Protein AF-A0A9W4PQF6-F1 (afdb_monomer)

Structure (mmCIF, N/CA/C/O backbone):
dat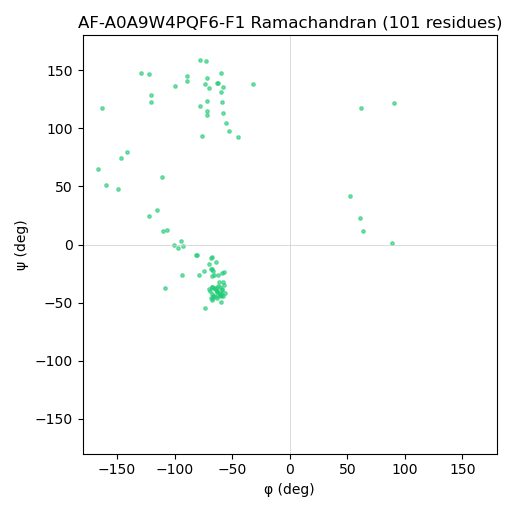a_AF-A0A9W4PQF6-F1
#
_entry.id   AF-A0A9W4PQF6-F1
#
loop_
_atom_site.group_PDB
_atom_site.id
_atom_site.type_symbol
_atom_site.label_atom_id
_atom_site.label_alt_id
_atom_site.label_comp_id
_atom_site.label_asym_id
_atom_site.label_entity_id
_atom_site.label_seq_id
_atom_site.pdbx_PDB_ins_code
_atom_site.Cartn_x
_atom_site.Cartn_y
_atom_site.Cartn_z
_atom_site.occupancy
_atom_site.B_iso_or_equiv
_atom_site.auth_seq_id
_atom_site.auth_comp_id
_atom_site.auth_asym_id
_atom_site.auth_atom_id
_atom_site.pdbx_PDB_model_num
ATOM 1 N N . MET A 1 1 ? -9.494 10.492 -13.556 1.00 58.53 1 MET A N 1
ATOM 2 C CA . MET A 1 1 ? -10.580 10.713 -12.568 1.00 58.53 1 MET A CA 1
ATOM 3 C C . MET A 1 1 ? -11.993 10.664 -13.182 1.00 58.53 1 MET A C 1
ATOM 5 O O . MET A 1 1 ? -12.944 10.956 -12.470 1.00 58.53 1 MET A O 1
ATOM 9 N N . ALA A 1 2 ? -12.186 10.258 -14.447 1.00 63.53 2 ALA A N 1
ATOM 10 C CA . ALA A 1 2 ? -13.495 10.344 -15.116 1.00 63.53 2 ALA A CA 1
ATOM 11 C C . ALA A 1 2 ? -14.357 9.064 -15.033 1.00 63.53 2 ALA A C 1
ATOM 13 O O . ALA A 1 2 ? -15.578 9.146 -15.042 1.00 63.53 2 ALA A O 1
ATOM 14 N N . GLU A 1 3 ? -13.750 7.884 -14.891 1.00 83.12 3 GLU A N 1
ATOM 15 C CA . GLU A 1 3 ? -14.463 6.603 -15.071 1.00 83.12 3 GLU A CA 1
ATOM 16 C C . GLU A 1 3 ? -15.014 5.985 -13.778 1.00 83.12 3 GLU A C 1
ATOM 18 O O . GLU A 1 3 ? -15.599 4.905 -13.788 1.00 83.12 3 GLU A O 1
ATOM 23 N N . HIS A 1 4 ? -14.868 6.668 -12.642 1.00 84.44 4 HIS A N 1
ATOM 24 C CA . HIS A 1 4 ? -15.309 6.145 -11.347 1.00 84.44 4 HIS A CA 1
ATOM 25 C C . HIS A 1 4 ? -16.831 5.909 -11.276 1.00 84.44 4 HIS A C 1
ATOM 27 O O . HIS A 1 4 ? -17.286 5.055 -10.514 1.00 84.44 4 HIS A O 1
ATOM 33 N N . ALA A 1 5 ? -17.611 6.646 -12.076 1.00 83.44 5 ALA A N 1
ATOM 34 C CA . ALA A 1 5 ? -19.053 6.459 -12.204 1.00 83.44 5 ALA A CA 1
ATOM 35 C C . ALA A 1 5 ? -19.399 5.104 -12.843 1.00 83.44 5 ALA A C 1
ATOM 37 O O . ALA A 1 5 ? -20.252 4.390 -12.319 1.00 83.44 5 ALA A O 1
ATOM 38 N N . TRP A 1 6 ? -18.691 4.723 -13.910 1.00 84.75 6 TRP A N 1
ATOM 39 C CA . TRP A 1 6 ? -18.864 3.432 -14.581 1.00 84.75 6 TRP A CA 1
ATOM 40 C C . TRP A 1 6 ? -18.431 2.274 -13.682 1.00 84.75 6 TRP A C 1
ATOM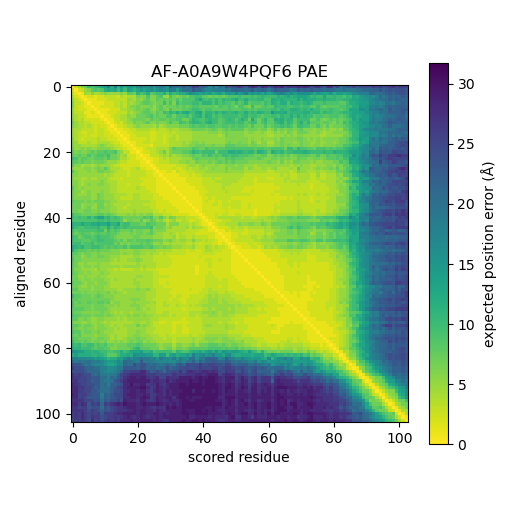 42 O O . TRP A 1 6 ? -19.194 1.336 -13.493 1.00 84.75 6 TRP A O 1
ATOM 52 N N . LEU A 1 7 ? -17.285 2.398 -13.000 1.00 85.25 7 LEU A N 1
ATOM 53 C CA . LEU A 1 7 ? -16.811 1.389 -12.042 1.00 85.25 7 LEU A CA 1
ATOM 54 C C . LEU A 1 7 ? -17.841 1.094 -10.936 1.00 85.25 7 LEU A C 1
ATOM 56 O O . LEU A 1 7 ? -18.040 -0.059 -10.554 1.00 85.25 7 LEU A O 1
ATOM 60 N N . LYS A 1 8 ? -18.500 2.136 -10.414 1.00 84.88 8 LYS A N 1
ATOM 61 C CA . LYS A 1 8 ? -19.549 1.996 -9.395 1.00 84.88 8 LYS A CA 1
ATOM 62 C C . LYS A 1 8 ? -20.750 1.202 -9.914 1.00 84.88 8 LYS A C 1
ATOM 64 O O . LYS A 1 8 ? -21.314 0.420 -9.153 1.00 84.88 8 LYS A O 1
ATOM 69 N N . ILE A 1 9 ? -21.143 1.423 -11.168 1.00 83.81 9 ILE A N 1
ATOM 70 C CA . ILE A 1 9 ? -22.283 0.752 -11.802 1.00 83.81 9 ILE A CA 1
ATOM 71 C C . ILE A 1 9 ? -21.920 -0.699 -12.128 1.00 83.81 9 ILE A C 1
ATOM 73 O O . ILE A 1 9 ? -22.595 -1.610 -11.657 1.00 83.81 9 ILE A O 1
ATOM 77 N N . ASP A 1 10 ? -20.826 -0.912 -12.858 1.00 88.94 10 ASP A N 1
ATOM 78 C CA . ASP A 1 10 ? -20.467 -2.219 -13.415 1.00 88.94 10 ASP A CA 1
ATOM 79 C C . ASP A 1 10 ? -20.052 -3.225 -12.340 1.00 88.94 10 ASP A C 1
ATOM 81 O O . ASP A 1 10 ? -20.416 -4.397 -12.401 1.00 88.94 10 ASP A O 1
ATOM 85 N N . ALA A 1 11 ? -19.297 -2.773 -11.334 1.00 86.88 11 ALA A N 1
ATOM 86 C CA . ALA A 1 11 ? -18.814 -3.635 -10.258 1.00 86.88 11 ALA A CA 1
ATOM 87 C C . ALA A 1 11 ? -19.690 -3.573 -8.992 1.00 86.88 11 ALA A C 1
ATOM 89 O O . ALA A 1 11 ? -19.400 -4.263 -8.014 1.00 86.88 11 ALA A O 1
ATOM 90 N N . GLY A 1 12 ? -20.728 -2.725 -8.967 1.00 87.88 12 GLY A N 1
ATOM 91 C CA . GLY A 1 12 ? -21.566 -2.511 -7.780 1.00 87.88 12 GLY A CA 1
ATOM 92 C C . GLY A 1 12 ? -20.795 -1.971 -6.566 1.00 87.88 12 GLY A C 1
ATOM 93 O O . GLY A 1 12 ? -21.209 -2.167 -5.422 1.00 87.88 12 GLY A O 1
ATOM 94 N N . LEU A 1 13 ? -19.643 -1.325 -6.785 1.00 87.62 13 LEU A N 1
ATOM 95 C CA . LEU A 1 13 ? -18.730 -0.901 -5.723 1.00 87.62 13 LEU A CA 1
ATOM 96 C C . LEU A 1 13 ? -19.056 0.499 -5.207 1.00 87.62 13 LEU A C 1
ATOM 98 O O . LEU A 1 13 ? -19.321 1.433 -5.962 1.00 87.62 13 LEU A O 1
ATOM 102 N N . ARG A 1 14 ? -18.943 0.692 -3.891 1.00 87.06 14 ARG A N 1
ATOM 103 C CA . ARG A 1 14 ? -18.986 2.033 -3.293 1.00 87.06 14 ARG A CA 1
ATOM 104 C C . ARG A 1 14 ? -17.633 2.716 -3.502 1.00 87.06 14 ARG A C 1
ATOM 106 O O . ARG A 1 14 ? -16.620 2.234 -3.004 1.00 87.06 14 ARG A O 1
ATOM 113 N N . VAL A 1 15 ? -17.635 3.839 -4.214 1.00 87.31 15 VAL A N 1
ATOM 114 C CA . VAL A 1 15 ? -16.448 4.675 -4.444 1.00 87.31 15 VAL A CA 1
ATOM 115 C C . VAL A 1 15 ? -16.470 5.862 -3.485 1.00 87.31 15 VAL A C 1
ATOM 117 O O . VAL A 1 15 ? -17.512 6.494 -3.310 1.00 87.31 15 VAL A O 1
ATOM 120 N N . TYR A 1 16 ? -15.320 6.165 -2.887 1.00 87.38 16 TYR A N 1
ATOM 121 C CA . TYR A 1 16 ? -15.128 7.272 -1.952 1.00 87.38 16 TYR A CA 1
ATOM 122 C C . TYR A 1 16 ? -13.923 8.111 -2.382 1.00 87.38 16 TYR A C 1
ATOM 124 O O . TYR A 1 16 ? -12.953 7.567 -2.910 1.00 87.38 16 TYR A O 1
ATOM 132 N N . PHE A 1 17 ? -13.976 9.416 -2.120 1.00 87.94 17 PHE A N 1
ATOM 133 C CA . PHE A 1 17 ? -12.882 10.354 -2.368 1.00 87.94 17 PHE A CA 1
ATOM 134 C C . PHE A 1 17 ? -12.488 11.055 -1.065 1.00 87.94 17 PHE A C 1
ATOM 136 O O . PHE A 1 17 ? -13.348 11.293 -0.221 1.00 87.94 17 PHE A O 1
ATOM 143 N N . CYS A 1 18 ? -11.197 11.366 -0.915 1.00 89.00 18 CYS A N 1
ATOM 144 C CA . CYS A 1 18 ? -10.718 12.264 0.138 1.00 89.00 18 CYS A CA 1
ATOM 145 C C . CYS A 1 18 ? -11.137 13.710 -0.208 1.00 89.00 18 CYS A C 1
ATOM 147 O O . CYS A 1 18 ? -11.105 14.104 -1.379 1.00 89.00 18 CYS A O 1
ATOM 149 N N . ASP A 1 19 ? -11.493 14.501 0.802 1.00 90.06 19 ASP A N 1
ATOM 150 C CA . ASP A 1 19 ? -11.780 15.925 0.676 1.00 90.06 19 ASP A CA 1
ATOM 151 C C . ASP A 1 19 ? -10.522 16.676 0.204 1.00 90.06 19 ASP A C 1
ATOM 153 O O . ASP A 1 19 ? -9.427 16.415 0.716 1.00 90.06 19 ASP A O 1
ATOM 157 N N . PRO A 1 20 ? -10.636 17.654 -0.719 1.00 84.94 20 PRO A N 1
ATOM 158 C CA . PRO A 1 20 ? -9.478 18.372 -1.265 1.00 84.94 20 PRO A CA 1
ATOM 159 C C . PRO A 1 20 ? -8.595 19.067 -0.216 1.00 84.94 20 PRO A C 1
ATOM 161 O O . PRO A 1 20 ? -7.418 19.314 -0.462 1.00 84.94 20 PRO A O 1
ATOM 164 N N . GLN A 1 21 ? -9.153 19.375 0.956 1.00 86.31 21 GLN A N 1
ATOM 165 C CA . GLN A 1 21 ? -8.458 20.010 2.080 1.00 86.31 21 GLN A CA 1
ATOM 166 C C . GLN A 1 21 ? -8.254 19.059 3.270 1.00 86.31 21 GLN A C 1
ATOM 168 O O . GLN A 1 21 ? -7.873 19.505 4.349 1.00 86.31 21 GLN A O 1
ATOM 173 N N . GLY A 1 22 ? -8.487 17.757 3.075 1.00 85.56 22 GLY A N 1
ATOM 174 C CA . GLY A 1 22 ? -8.400 16.717 4.096 1.00 85.56 22 GLY A CA 1
ATOM 175 C C . GLY A 1 22 ? -7.238 15.743 3.892 1.00 85.56 22 GLY A C 1
ATOM 176 O O . GLY A 1 22 ? -7.489 14.540 3.810 1.00 85.56 22 GLY A O 1
ATOM 177 N N . PRO A 1 23 ? -5.962 16.186 3.836 1.00 82.56 23 PRO A N 1
ATOM 178 C CA . PRO A 1 23 ? -4.830 15.293 3.569 1.00 82.56 23 PRO A CA 1
ATOM 179 C C . PRO A 1 23 ? -4.704 14.153 4.596 1.00 82.56 23 PRO A C 1
ATOM 181 O O . PRO A 1 23 ? -4.194 13.080 4.276 1.00 82.56 23 PRO A O 1
ATOM 184 N N . TRP A 1 24 ?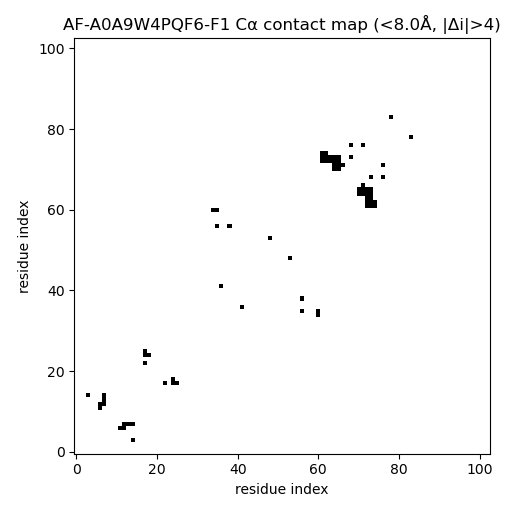 -5.223 14.341 5.814 1.00 86.62 24 TRP A N 1
ATOM 185 C CA . TRP A 1 24 ? -5.245 13.316 6.861 1.00 86.62 24 TRP A CA 1
ATOM 186 C C . TRP A 1 24 ? -6.128 12.104 6.522 1.00 86.62 24 TRP A C 1
ATOM 188 O O . TRP A 1 24 ? -5.842 11.006 6.997 1.00 86.62 24 TRP A O 1
ATOM 198 N N . GLN A 1 25 ? -7.156 12.252 5.677 1.00 91.50 25 GLN A N 1
ATOM 199 C CA . GLN A 1 25 ? -8.044 11.147 5.275 1.00 91.50 25 GLN A CA 1
ATOM 200 C C . GLN A 1 25 ? -7.322 10.092 4.425 1.00 91.50 25 GLN A C 1
ATOM 202 O O . GLN A 1 25 ? -7.737 8.938 4.359 1.00 91.50 25 GLN A O 1
ATOM 207 N N . CYS A 1 26 ? -6.210 10.483 3.810 1.00 89.44 26 CYS A N 1
ATOM 208 C CA . CYS A 1 26 ? -5.405 9.654 2.927 1.00 89.44 26 CYS A CA 1
ATOM 209 C C . CYS A 1 26 ? -4.077 9.207 3.597 1.00 89.44 26 CYS A C 1
ATOM 211 O O . CYS A 1 26 ? -3.198 8.645 2.940 1.00 89.44 26 CYS A O 1
ATOM 213 N N . GLY A 1 27 ? -3.924 9.393 4.918 1.00 89.50 27 GLY A N 1
ATOM 214 C CA . GLY A 1 27 ? -2.666 9.141 5.638 1.00 89.50 27 GLY A CA 1
ATOM 215 C C . GLY A 1 27 ? -2.142 7.701 5.539 1.00 89.50 27 GLY A C 1
ATOM 216 O O . GLY A 1 27 ? -0.940 7.481 5.381 1.00 89.50 27 GLY A O 1
ATOM 217 N N . THR A 1 28 ? -3.024 6.697 5.562 1.00 87.62 28 THR A N 1
ATOM 218 C CA . THR A 1 28 ? -2.622 5.286 5.410 1.00 87.62 28 THR A CA 1
ATOM 219 C C . THR A 1 28 ? -2.089 4.978 4.009 1.00 87.62 28 THR A C 1
ATOM 221 O O . THR A 1 28 ? -1.129 4.206 3.873 1.00 87.62 28 THR A O 1
ATOM 224 N N . ASN A 1 29 ? -2.668 5.598 2.976 1.00 89.06 29 ASN A N 1
ATOM 225 C CA . ASN A 1 29 ? -2.199 5.455 1.600 1.00 89.06 29 ASN A CA 1
ATOM 226 C C . ASN A 1 29 ? -0.819 6.092 1.445 1.00 89.06 29 ASN A C 1
ATOM 228 O O . ASN A 1 29 ? 0.087 5.444 0.930 1.00 89.06 29 ASN A O 1
ATOM 232 N N . GLU A 1 30 ? -0.625 7.305 1.967 1.00 91.44 30 GLU A N 1
ATOM 233 C CA . GLU A 1 30 ? 0.674 7.985 1.906 1.00 91.44 30 GLU A CA 1
ATOM 234 C C . GLU A 1 30 ? 1.769 7.227 2.663 1.00 91.44 30 GLU A C 1
ATOM 236 O O . GLU A 1 30 ? 2.873 7.056 2.144 1.00 91.44 30 GLU A O 1
ATOM 241 N N . ASN A 1 31 ? 1.459 6.663 3.834 1.00 89.75 31 ASN A N 1
ATOM 242 C CA . ASN A 1 31 ? 2.396 5.803 4.557 1.00 89.75 31 ASN A CA 1
ATOM 243 C C . ASN A 1 31 ? 2.795 4.562 3.733 1.00 89.75 31 ASN A C 1
ATOM 245 O O . ASN A 1 31 ? 3.969 4.200 3.662 1.00 89.75 31 ASN A O 1
ATOM 249 N N . THR A 1 32 ? 1.832 3.920 3.066 1.00 90.00 32 THR A N 1
ATOM 250 C CA . THR A 1 32 ? 2.098 2.733 2.235 1.00 90.00 32 THR A CA 1
ATOM 251 C C . THR A 1 32 ? 2.874 3.094 0.963 1.00 90.00 32 THR A C 1
ATOM 253 O O . THR A 1 32 ? 3.815 2.390 0.598 1.00 90.00 32 THR A O 1
ATOM 256 N N . ASN A 1 33 ? 2.570 4.235 0.341 1.00 90.50 33 ASN A N 1
ATOM 257 C CA . ASN A 1 33 ? 3.336 4.780 -0.780 1.00 90.50 33 ASN A CA 1
ATOM 258 C C . ASN A 1 33 ? 4.779 5.111 -0.373 1.00 90.50 33 ASN A C 1
ATOM 260 O O . ASN A 1 33 ? 5.703 4.898 -1.157 1.00 90.50 33 ASN A O 1
ATOM 264 N N . GLY A 1 34 ? 4.999 5.580 0.858 1.00 91.88 34 GLY A N 1
ATOM 265 C CA . GLY A 1 34 ? 6.333 5.772 1.425 1.00 91.88 34 GLY A CA 1
ATOM 266 C C . GLY A 1 34 ? 7.154 4.479 1.480 1.00 91.88 34 GLY A C 1
ATOM 267 O O . GLY A 1 34 ? 8.340 4.502 1.161 1.00 91.88 34 GLY A O 1
ATOM 268 N N . LEU A 1 35 ? 6.526 3.342 1.805 1.00 92.25 35 LEU A N 1
ATOM 269 C CA . LEU A 1 35 ? 7.184 2.028 1.773 1.00 92.25 35 LEU A CA 1
ATOM 270 C C . LEU A 1 35 ? 7.541 1.603 0.346 1.00 92.25 35 LEU A C 1
ATOM 272 O O . LEU A 1 35 ? 8.650 1.136 0.112 1.00 92.25 35 LEU A O 1
ATOM 276 N N . LEU A 1 36 ? 6.639 1.806 -0.618 1.00 92.00 36 LEU A N 1
ATOM 277 C CA . LEU A 1 36 ? 6.913 1.506 -2.029 1.00 92.00 36 LEU A CA 1
ATOM 278 C C . LEU A 1 36 ? 8.100 2.316 -2.568 1.00 92.00 36 LEU A C 1
ATOM 280 O O . LEU A 1 36 ? 8.921 1.786 -3.316 1.00 92.00 36 LEU A O 1
ATOM 284 N N . ARG A 1 37 ? 8.239 3.572 -2.130 1.00 93.12 37 ARG A N 1
ATOM 285 C CA . ARG A 1 37 ? 9.350 4.455 -2.518 1.00 93.12 37 ARG A CA 1
ATOM 286 C C . ARG A 1 37 ? 10.722 4.020 -1.991 1.00 93.12 37 ARG A C 1
ATOM 288 O O . ARG A 1 37 ? 11.724 4.562 -2.442 1.00 93.12 37 ARG A O 1
ATOM 295 N N . GLN A 1 38 ? 10.785 3.046 -1.079 1.00 93.06 38 GLN A N 1
ATOM 296 C CA . GLN A 1 38 ? 12.045 2.412 -0.663 1.00 93.06 38 GLN A CA 1
ATOM 297 C C . GLN A 1 38 ? 12.588 1.451 -1.734 1.00 93.06 38 GLN A C 1
ATOM 299 O O . GLN A 1 38 ? 13.784 1.184 -1.750 1.00 93.06 38 GLN A O 1
ATOM 304 N N . TYR A 1 39 ? 11.723 0.951 -2.626 1.00 93.19 39 TYR A N 1
ATOM 305 C CA . TYR A 1 39 ? 12.075 -0.016 -3.673 1.00 93.19 39 TYR A CA 1
ATOM 306 C C . TYR A 1 39 ? 12.068 0.603 -5.071 1.00 93.19 39 TYR A C 1
ATOM 308 O O . TYR A 1 39 ? 12.914 0.278 -5.900 1.00 93.19 39 TYR A O 1
ATOM 316 N N . PHE A 1 40 ? 11.130 1.514 -5.333 1.00 92.25 40 PHE A N 1
ATOM 317 C CA . PHE A 1 40 ? 10.987 2.170 -6.628 1.00 92.25 40 PHE A CA 1
ATOM 318 C C . PHE A 1 40 ? 11.126 3.680 -6.468 1.00 92.25 40 PHE A C 1
ATOM 320 O O . PHE A 1 40 ? 10.371 4.308 -5.723 1.00 92.25 40 PHE A O 1
ATOM 327 N N . LEU A 1 41 ? 12.077 4.283 -7.187 1.00 87.94 41 LEU A N 1
ATOM 328 C CA . LEU A 1 41 ? 12.206 5.738 -7.204 1.00 87.94 41 LEU A CA 1
ATOM 329 C C . LEU A 1 41 ? 10.919 6.372 -7.738 1.00 87.94 41 LEU A C 1
ATOM 331 O O . LEU A 1 41 ? 10.225 5.834 -8.605 1.00 87.94 41 LEU A O 1
ATOM 335 N N . LYS A 1 42 ? 10.606 7.556 -7.216 1.00 88.06 42 LYS A N 1
ATOM 336 C CA . LYS A 1 42 ? 9.445 8.324 -7.659 1.00 88.06 42 LYS A CA 1
ATOM 337 C C . LYS A 1 42 ? 9.577 8.644 -9.153 1.00 88.06 42 LYS A C 1
ATOM 339 O O . LYS A 1 42 ? 10.604 9.157 -9.578 1.00 88.06 42 LYS A O 1
ATOM 344 N N . GLY A 1 43 ? 8.514 8.393 -9.916 1.00 84.81 43 GLY A N 1
ATOM 345 C CA . GLY A 1 43 ? 8.459 8.697 -11.350 1.00 84.81 43 GLY A CA 1
ATOM 346 C C . GLY A 1 43 ? 8.972 7.583 -12.264 1.00 84.81 43 GLY A C 1
ATOM 347 O O . GLY A 1 43 ? 8.954 7.766 -13.476 1.00 84.81 43 GLY A O 1
ATOM 348 N N . ILE A 1 44 ? 9.390 6.435 -11.718 1.00 88.38 44 ILE A N 1
ATOM 349 C CA . ILE A 1 44 ? 9.649 5.244 -12.533 1.00 88.38 44 ILE A CA 1
ATOM 350 C C . ILE A 1 44 ? 8.323 4.687 -13.052 1.00 88.38 44 ILE A C 1
ATOM 352 O O . ILE A 1 44 ? 7.367 4.519 -12.292 1.00 88.38 44 ILE A O 1
ATOM 356 N N . ASP A 1 45 ? 8.299 4.354 -14.340 1.00 88.81 45 ASP A N 1
ATOM 357 C CA . ASP A 1 45 ? 7.220 3.579 -14.935 1.00 88.81 45 ASP A CA 1
ATOM 358 C C . ASP A 1 45 ? 7.301 2.119 -14.463 1.00 88.81 45 ASP A C 1
ATOM 360 O O . ASP A 1 45 ? 8.230 1.378 -14.796 1.00 88.81 45 ASP A O 1
ATOM 364 N N . LEU A 1 46 ? 6.323 1.710 -13.653 1.00 88.44 46 LEU A N 1
ATOM 365 C CA . LEU A 1 46 ? 6.234 0.351 -13.125 1.00 88.44 46 LEU A CA 1
ATOM 366 C C . LEU A 1 46 ? 5.913 -0.680 -14.214 1.00 88.44 46 LEU A C 1
ATOM 368 O O . LEU A 1 46 ? 6.232 -1.847 -14.021 1.00 88.44 46 LEU A O 1
ATOM 372 N N . SER A 1 47 ? 5.336 -0.279 -15.353 1.00 88.19 47 SER A N 1
ATOM 373 C CA . SER A 1 47 ? 5.053 -1.201 -16.464 1.00 88.19 47 SER A CA 1
ATOM 374 C C . SER A 1 47 ? 6.326 -1.749 -17.116 1.00 88.19 47 SER A C 1
ATOM 376 O O . SER A 1 47 ? 6.314 -2.841 -17.680 1.00 88.19 47 SER A O 1
ATOM 378 N N . LEU A 1 48 ? 7.442 -1.028 -16.969 1.00 89.44 48 LEU A N 1
ATOM 379 C CA . LEU A 1 48 ? 8.766 -1.444 -17.430 1.00 89.44 48 LEU A CA 1
ATOM 380 C C . LEU A 1 48 ? 9.457 -2.410 -16.457 1.00 89.44 48 LEU A C 1
ATOM 382 O O . LEU A 1 48 ? 10.522 -2.945 -16.769 1.00 89.44 48 LEU A O 1
ATOM 386 N N . ARG A 1 49 ? 8.894 -2.622 -15.261 1.00 89.00 49 ARG A N 1
ATOM 387 C CA . ARG A 1 49 ? 9.429 -3.560 -14.268 1.00 89.00 49 ARG A CA 1
ATOM 388 C C . ARG A 1 49 ? 8.840 -4.943 -14.493 1.00 89.00 49 ARG A C 1
ATOM 390 O O . ARG A 1 49 ? 7.675 -5.100 -14.849 1.00 89.00 49 ARG A O 1
ATOM 397 N N . GLY A 1 50 ? 9.653 -5.965 -14.249 1.00 93.69 50 GLY A N 1
ATOM 398 C CA . GLY A 1 50 ? 9.206 -7.344 -14.392 1.00 93.69 50 GLY A CA 1
ATOM 399 C C . GLY A 1 50 ? 8.079 -7.660 -13.399 1.00 93.69 50 GLY A C 1
ATOM 400 O O . GLY A 1 50 ? 8.191 -7.299 -12.223 1.00 93.69 50 GLY A O 1
ATOM 401 N N . PRO A 1 51 ? 7.026 -8.392 -13.803 1.00 93.75 51 PRO A N 1
ATOM 402 C CA . PRO A 1 51 ? 5.931 -8.751 -12.899 1.00 93.75 51 PRO A CA 1
ATOM 403 C C . PRO A 1 51 ? 6.422 -9.541 -11.675 1.00 93.75 51 PRO A C 1
ATOM 405 O O . PRO A 1 51 ? 5.892 -9.372 -10.579 1.00 93.75 51 PRO A O 1
ATOM 408 N N . ALA A 1 52 ? 7.478 -10.348 -11.833 1.00 95.25 52 ALA A N 1
ATOM 409 C CA . ALA A 1 52 ? 8.109 -11.080 -10.737 1.00 95.25 52 ALA A CA 1
ATOM 410 C C . ALA A 1 52 ? 8.757 -10.153 -9.695 1.00 95.25 52 ALA A C 1
ATOM 412 O O . ALA A 1 52 ? 8.657 -10.405 -8.497 1.00 95.25 52 ALA A O 1
ATOM 413 N N . GLU A 1 53 ? 9.382 -9.060 -10.134 1.00 94.06 53 GLU A N 1
ATOM 414 C CA . GLU A 1 53 ? 9.986 -8.080 -9.232 1.00 94.06 53 GLU A CA 1
ATOM 415 C C . GLU A 1 53 ? 8.914 -7.323 -8.445 1.00 94.06 53 GLU A C 1
ATOM 417 O O . GLU A 1 53 ? 9.007 -7.198 -7.223 1.00 94.06 53 GLU A O 1
ATOM 422 N N . ILE A 1 54 ? 7.863 -6.869 -9.133 1.00 94.31 54 ILE A N 1
ATOM 423 C CA . ILE A 1 54 ? 6.726 -6.199 -8.493 1.00 94.31 54 ILE A CA 1
ATOM 424 C C . ILE A 1 54 ? 6.094 -7.126 -7.449 1.00 94.31 54 ILE A C 1
ATOM 426 O O . ILE A 1 54 ? 5.827 -6.702 -6.324 1.00 94.31 54 ILE A O 1
ATOM 430 N N . ALA A 1 55 ? 5.899 -8.402 -7.794 1.00 95.06 55 ALA A N 1
ATOM 431 C CA . ALA A 1 55 ? 5.358 -9.402 -6.882 1.00 95.06 55 ALA A CA 1
ATOM 432 C C . ALA A 1 55 ? 6.272 -9.641 -5.669 1.00 95.06 55 ALA A C 1
ATOM 434 O O . ALA A 1 55 ? 5.776 -9.728 -4.546 1.00 95.06 55 ALA A O 1
ATOM 435 N N . ALA A 1 56 ? 7.592 -9.692 -5.868 1.00 95.69 56 ALA A N 1
ATOM 436 C CA . ALA A 1 56 ? 8.554 -9.848 -4.781 1.00 95.69 56 ALA A CA 1
ATOM 437 C C . ALA A 1 56 ? 8.513 -8.657 -3.810 1.00 95.69 56 ALA A C 1
ATOM 439 O O . ALA A 1 56 ? 8.422 -8.852 -2.598 1.00 95.69 56 ALA A O 1
ATOM 440 N N . VAL A 1 57 ? 8.494 -7.423 -4.325 1.00 95.00 57 VAL A N 1
ATOM 441 C CA . VAL A 1 57 ? 8.378 -6.215 -3.490 1.00 95.00 57 VAL A CA 1
ATOM 442 C C . VAL A 1 57 ? 7.043 -6.188 -2.745 1.00 95.00 57 VAL A C 1
ATOM 444 O O . VAL A 1 57 ? 7.007 -5.924 -1.541 1.00 95.00 57 VAL A O 1
ATOM 447 N N . ALA A 1 58 ? 5.942 -6.515 -3.426 1.00 94.94 58 ALA A N 1
ATOM 448 C CA . ALA A 1 58 ? 4.626 -6.606 -2.802 1.00 94.94 58 ALA A CA 1
ATOM 449 C C . ALA A 1 58 ? 4.600 -7.655 -1.679 1.00 94.94 58 ALA A C 1
ATOM 451 O O . ALA A 1 58 ? 4.048 -7.390 -0.610 1.00 94.94 58 ALA A O 1
ATOM 452 N N . ALA A 1 59 ? 5.229 -8.817 -1.883 1.00 95.75 59 ALA A N 1
ATOM 453 C CA . ALA A 1 59 ? 5.342 -9.850 -0.862 1.00 95.75 59 ALA A CA 1
ATOM 454 C C . ALA A 1 59 ? 6.069 -9.321 0.379 1.00 95.75 59 ALA A C 1
ATOM 456 O O . ALA A 1 59 ? 5.525 -9.423 1.474 1.00 95.75 59 ALA A O 1
ATOM 457 N N . VAL A 1 60 ? 7.226 -8.671 0.210 1.00 95.94 60 VAL A N 1
ATOM 458 C CA . VAL A 1 60 ? 7.994 -8.087 1.323 1.00 95.94 60 VAL A CA 1
ATOM 459 C C . VAL A 1 60 ? 7.183 -7.035 2.088 1.00 95.94 60 VAL A C 1
ATOM 461 O O . VAL A 1 60 ? 7.166 -7.030 3.318 1.00 95.94 60 VAL A O 1
ATOM 464 N N . ILE A 1 61 ? 6.469 -6.151 1.387 1.00 94.94 61 ILE A N 1
ATOM 465 C CA . ILE A 1 61 ? 5.643 -5.118 2.033 1.00 94.94 61 ILE A CA 1
ATOM 466 C C . ILE A 1 61 ? 4.469 -5.738 2.806 1.00 94.94 61 ILE A C 1
ATOM 468 O O . ILE A 1 61 ? 4.110 -5.244 3.881 1.00 94.94 61 ILE A O 1
ATOM 472 N N . ASN A 1 62 ? 3.874 -6.808 2.275 1.00 94.75 62 ASN A N 1
ATOM 473 C CA . ASN A 1 62 ? 2.718 -7.474 2.872 1.00 94.75 62 ASN A CA 1
ATOM 474 C C . ASN A 1 62 ? 3.087 -8.395 4.044 1.00 94.75 62 ASN A C 1
ATOM 476 O O . ASN A 1 62 ? 2.259 -8.579 4.940 1.00 94.75 62 ASN A O 1
ATOM 480 N N . THR A 1 63 ? 4.311 -8.929 4.074 1.00 95.75 63 THR A N 1
ATOM 481 C CA . THR A 1 63 ? 4.844 -9.752 5.174 1.00 95.75 63 THR A CA 1
ATOM 482 C C . THR A 1 63 ? 5.602 -8.944 6.225 1.00 95.75 63 THR A C 1
ATOM 484 O O . THR A 1 63 ? 6.037 -9.500 7.228 1.00 95.75 63 THR A O 1
ATOM 487 N N . ARG A 1 64 ? 5.740 -7.625 6.053 1.00 94.69 64 ARG A N 1
ATOM 488 C CA . ARG A 1 64 ? 6.366 -6.756 7.055 1.00 94.69 64 ARG A CA 1
ATOM 489 C C . ARG A 1 64 ? 5.452 -6.589 8.284 1.00 94.69 64 ARG A C 1
ATOM 491 O O . ARG A 1 64 ? 4.332 -6.091 8.125 1.00 94.69 64 ARG A O 1
ATOM 498 N N . PRO A 1 65 ? 5.917 -6.922 9.505 1.00 95.50 65 PRO A N 1
ATOM 499 C CA . PRO A 1 65 ? 5.190 -6.657 10.747 1.00 95.50 65 PRO A CA 1
ATOM 500 C C . PRO A 1 65 ? 4.881 -5.167 10.926 1.00 95.50 65 PRO A C 1
ATOM 502 O O . PRO A 1 65 ? 5.755 -4.319 10.719 1.00 95.50 65 PRO A O 1
ATOM 505 N N . ARG A 1 66 ? 3.650 -4.826 11.329 1.00 93.62 66 ARG A N 1
ATOM 506 C CA . ARG A 1 66 ? 3.239 -3.432 11.568 1.00 93.62 66 ARG A CA 1
ATOM 507 C C . ARG A 1 66 ? 2.779 -3.235 13.006 1.00 93.62 66 ARG A C 1
ATOM 509 O O . ARG A 1 66 ? 1.874 -3.918 13.471 1.00 93.62 66 ARG A O 1
ATOM 516 N N . LYS A 1 67 ? 3.331 -2.226 13.686 1.00 92.38 67 LYS A N 1
ATOM 517 C CA . LYS A 1 67 ? 2.936 -1.867 15.061 1.00 92.38 67 LYS A CA 1
ATOM 518 C C . LYS A 1 67 ? 1.440 -1.544 15.183 1.00 92.38 67 LYS A C 1
ATOM 520 O O . LYS A 1 67 ? 0.829 -1.882 16.182 1.00 92.38 67 LYS A O 1
ATOM 525 N N . THR A 1 68 ? 0.842 -0.939 14.155 1.00 91.06 68 THR A N 1
ATOM 526 C CA . THR A 1 68 ? -0.600 -0.628 14.106 1.00 91.06 68 THR A CA 1
ATOM 527 C C . THR A 1 68 ? -1.499 -1.863 14.009 1.00 91.06 68 THR A C 1
ATOM 529 O O . THR A 1 68 ? -2.710 -1.726 14.110 1.00 91.06 68 THR A O 1
ATOM 532 N N . LEU A 1 69 ? 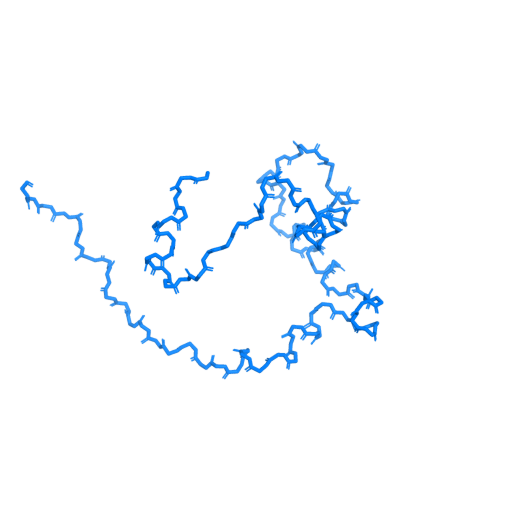-0.927 -3.041 13.745 1.00 91.56 69 LEU A N 1
ATOM 533 C CA . LEU A 1 69 ? -1.621 -4.326 13.634 1.00 91.56 69 LEU A CA 1
ATOM 534 C C . LEU A 1 69 ? -1.169 -5.292 14.743 1.00 91.56 69 LEU A C 1
ATOM 536 O O . LEU A 1 69 ? -1.100 -6.495 14.507 1.00 91.56 69 LEU A O 1
ATOM 540 N N . ASP A 1 70 ? -0.775 -4.778 15.912 1.00 95.12 70 ASP A N 1
ATOM 541 C CA . ASP A 1 70 ? -0.214 -5.573 17.017 1.00 95.12 70 ASP A CA 1
ATOM 542 C C . ASP A 1 70 ? 0.955 -6.463 16.577 1.00 95.12 70 ASP A C 1
ATOM 544 O O . ASP A 1 70 ? 1.055 -7.633 16.938 1.00 95.12 70 ASP A O 1
ATOM 548 N N . TRP A 1 71 ? 1.832 -5.902 15.738 1.00 95.19 71 TRP A N 1
ATOM 549 C CA . TRP A 1 71 ? 2.987 -6.587 15.148 1.00 95.19 71 TRP A CA 1
ATOM 550 C C . TRP A 1 71 ? 2.657 -7.757 14.219 1.00 95.19 71 TRP A C 1
ATOM 552 O O . TRP A 1 71 ? 3.566 -8.452 13.772 1.00 95.19 71 TRP A O 1
ATOM 562 N N . ARG A 1 72 ? 1.394 -7.928 13.830 1.00 95.38 72 ARG A N 1
ATOM 563 C CA . ARG A 1 72 ? 1.027 -8.828 12.735 1.00 95.38 72 ARG A CA 1
ATOM 564 C C . ARG A 1 72 ? 1.437 -8.241 11.392 1.00 95.38 72 ARG A C 1
ATOM 566 O O . ARG A 1 72 ? 1.606 -7.026 11.220 1.00 95.38 72 ARG A O 1
ATOM 573 N N . THR A 1 73 ? 1.578 -9.122 10.417 1.00 95.56 73 THR A N 1
ATOM 574 C CA . THR A 1 73 ? 1.750 -8.753 9.016 1.00 95.56 73 THR A CA 1
ATOM 575 C C . THR A 1 73 ? 0.411 -8.350 8.403 1.00 95.56 73 THR A C 1
ATOM 577 O O . THR A 1 73 ? -0.666 -8.726 8.879 1.00 95.56 73 THR A O 1
ATOM 580 N N . LEU A 1 74 ? 0.458 -7.587 7.310 1.00 92.88 74 LEU A N 1
ATOM 581 C CA . LEU A 1 74 ? -0.762 -7.230 6.586 1.00 92.88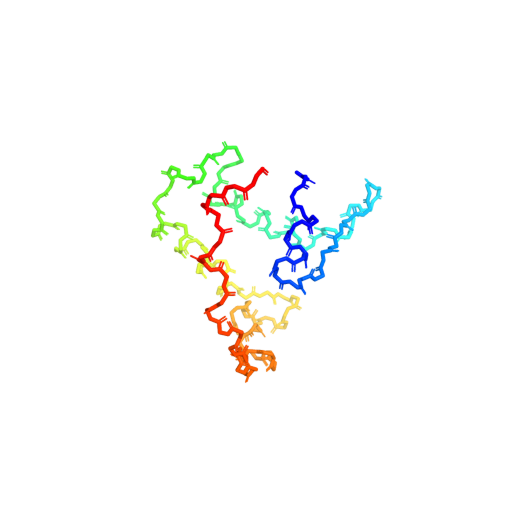 74 LEU A CA 1
ATOM 582 C C . LEU A 1 74 ? -1.440 -8.479 6.000 1.00 92.88 74 LEU A C 1
ATOM 584 O O . LEU A 1 74 ? -2.666 -8.575 6.022 1.00 92.88 74 LEU A O 1
ATOM 588 N N . ALA A 1 75 ? -0.651 -9.447 5.528 1.00 93.62 75 ALA A N 1
ATOM 589 C CA . ALA A 1 75 ? -1.153 -10.714 5.004 1.00 93.62 75 ALA A CA 1
ATOM 590 C C . ALA A 1 75 ? -1.944 -11.520 6.053 1.00 93.62 75 ALA A C 1
ATOM 592 O O . ALA A 1 75 ? -3.023 -12.029 5.743 1.00 93.62 75 ALA A O 1
ATOM 593 N N . GLU A 1 76 ? -1.455 -11.594 7.295 1.00 94.19 76 GLU A N 1
ATOM 594 C CA . GLU A 1 76 ? -2.148 -12.267 8.404 1.00 94.19 76 GLU A CA 1
ATOM 595 C C . GLU A 1 76 ? -3.425 -11.531 8.805 1.00 94.19 76 GLU A C 1
ATOM 597 O O . GLU A 1 76 ? -4.487 -12.146 8.917 1.00 94.19 76 GLU A O 1
ATOM 602 N N . ALA A 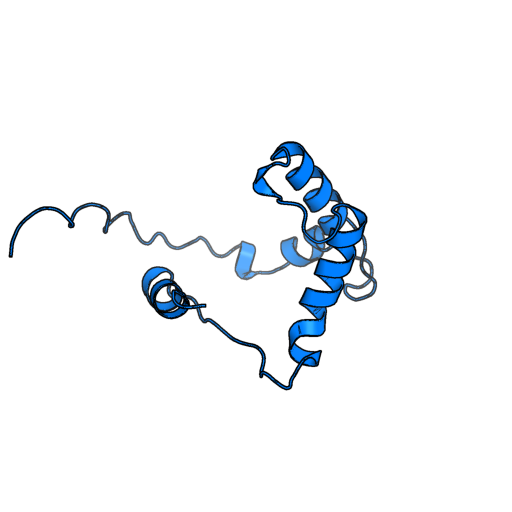1 77 ? -3.342 -10.209 8.982 1.00 92.31 77 ALA A N 1
ATOM 603 C CA . ALA A 1 77 ? -4.487 -9.395 9.376 1.00 92.31 77 ALA A CA 1
ATOM 604 C C . ALA A 1 77 ? -5.621 -9.487 8.344 1.00 92.31 77 ALA A C 1
ATOM 606 O O . ALA A 1 77 ? -6.774 -9.699 8.711 1.00 92.31 77 ALA A O 1
ATOM 607 N N . LEU A 1 78 ? -5.287 -9.406 7.051 1.00 89.50 78 LEU A N 1
ATOM 608 C CA . LEU A 1 78 ? -6.247 -9.568 5.959 1.00 89.50 78 LEU A CA 1
ATOM 609 C C . LEU A 1 78 ? -6.775 -11.008 5.867 1.00 89.50 78 LEU A C 1
ATOM 611 O O . LEU A 1 78 ? -7.943 -11.225 5.551 1.00 89.50 78 LEU A O 1
ATOM 615 N N . GLY A 1 79 ? -5.923 -12.001 6.136 1.00 89.88 79 GLY A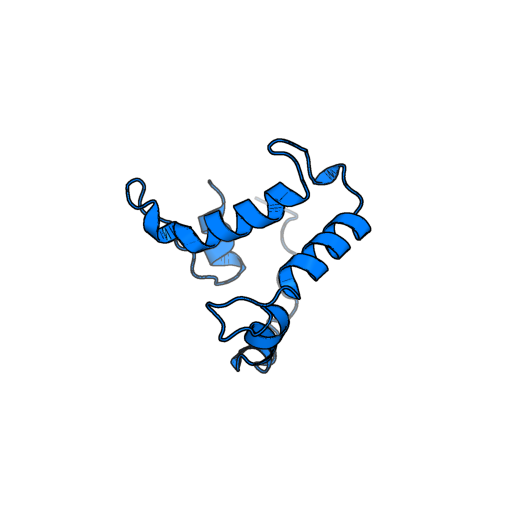 N 1
ATOM 616 C CA . GLY A 1 79 ? -6.282 -13.420 6.174 1.00 89.88 79 GLY A CA 1
ATOM 617 C C . GLY A 1 79 ? -7.327 -13.767 7.235 1.00 89.88 79 GLY A C 1
ATOM 618 O O . GLY A 1 79 ? -8.147 -14.652 7.003 1.00 89.88 79 GLY A O 1
ATOM 619 N N . ALA A 1 80 ? -7.329 -13.050 8.358 1.00 87.62 80 ALA A N 1
ATOM 620 C CA . ALA A 1 80 ? -8.253 -13.267 9.467 1.00 87.62 80 ALA A CA 1
ATOM 621 C C . ALA A 1 80 ? -9.644 -12.635 9.263 1.00 87.62 80 ALA A C 1
ATOM 623 O O . ALA A 1 80 ? -10.546 -12.885 10.064 1.00 87.62 80 ALA A O 1
ATOM 624 N N . LEU A 1 81 ? -9.843 -11.809 8.227 1.00 86.31 81 LEU A N 1
ATOM 625 C CA . LEU A 1 81 ? -11.109 -11.104 8.034 1.00 86.31 81 LEU A CA 1
ATOM 626 C C . LEU A 1 81 ? -12.230 -12.044 7.553 1.00 86.31 81 LEU A C 1
ATOM 628 O O . LEU A 1 81 ? -12.020 -12.860 6.652 1.00 86.31 81 LEU A O 1
ATOM 632 N N . PRO A 1 82 ? -13.458 -11.900 8.084 1.00 79.25 82 PRO A N 1
ATOM 633 C CA . PRO A 1 82 ? -14.553 -12.837 7.826 1.00 79.25 82 PRO A CA 1
ATOM 634 C C . PRO A 1 82 ? -15.053 -12.803 6.376 1.00 79.25 82 PRO A C 1
ATOM 636 O O . PRO A 1 82 ? -15.518 -13.815 5.859 1.00 79.25 82 PRO A O 1
ATOM 639 N N . TRP A 1 83 ? -14.916 -11.669 5.683 1.00 70.81 83 TRP A N 1
ATOM 640 C CA . TRP A 1 83 ? -15.375 -11.520 4.301 1.00 70.81 83 TRP A CA 1
ATOM 641 C C . TRP A 1 83 ? -14.543 -12.320 3.290 1.00 70.81 83 TRP A C 1
ATOM 643 O O . TRP A 1 83 ? -15.041 -12.619 2.210 1.00 70.81 83 TRP A O 1
ATOM 653 N N . LYS A 1 84 ? -13.332 -12.770 3.654 1.00 57.78 84 LYS A N 1
ATOM 654 C CA . LYS A 1 84 ? -12.560 -13.736 2.851 1.00 57.78 84 LYS A CA 1
ATOM 655 C C . LYS A 1 84 ? -13.241 -15.106 2.730 1.00 57.78 84 LYS A C 1
ATOM 657 O O . LYS A 1 84 ? -12.829 -15.909 1.899 1.00 57.78 84 LYS A O 1
ATOM 662 N N . ARG A 1 85 ? -14.246 -15.389 3.568 1.00 55.09 85 ARG A N 1
ATOM 663 C CA . ARG A 1 85 ? -15.041 -16.628 3.553 1.00 55.09 85 ARG A CA 1
ATOM 664 C C . ARG A 1 85 ? -16.402 -16.473 2.879 1.00 55.09 85 ARG A C 1
ATOM 666 O O . ARG A 1 85 ? -17.134 -17.454 2.813 1.00 55.09 85 ARG A O 1
ATOM 673 N N . ILE A 1 86 ? -16.757 -15.280 2.394 1.00 57.16 86 ILE A N 1
ATOM 674 C CA . ILE A 1 86 ? -17.982 -15.107 1.611 1.00 57.16 86 ILE A CA 1
ATOM 675 C C . ILE A 1 86 ? -17.718 -15.762 0.250 1.00 57.16 86 ILE A C 1
ATOM 677 O O . ILE A 1 86 ? -16.827 -15.292 -0.464 1.00 57.16 86 ILE A O 1
ATOM 681 N N . PRO A 1 87 ? -18.424 -16.846 -0.128 1.00 49.34 87 PRO A N 1
ATOM 682 C CA . PRO A 1 87 ? -18.366 -17.309 -1.502 1.00 49.34 87 PRO A CA 1
ATOM 683 C C . PRO A 1 87 ? -18.849 -16.140 -2.353 1.00 49.34 87 PRO A C 1
ATOM 685 O O . PRO A 1 87 ? -19.937 -15.618 -2.108 1.00 49.34 87 PRO A O 1
ATOM 688 N N . LEU A 1 88 ? -18.023 -15.689 -3.299 1.00 55.16 88 LEU A N 1
ATOM 689 C CA . LEU A 1 88 ? -18.473 -14.792 -4.357 1.00 55.16 88 LEU A CA 1
ATOM 690 C C . LEU A 1 88 ? -19.688 -15.477 -4.988 1.00 55.16 88 LEU A C 1
ATOM 692 O O . LEU A 1 88 ? -19.534 -16.427 -5.753 1.00 55.16 88 LEU A O 1
ATOM 696 N N . MET A 1 89 ? -20.895 -15.080 -4.580 1.00 43.97 89 MET A N 1
ATOM 697 C CA . MET A 1 89 ? -22.122 -15.553 -5.194 1.00 43.97 89 MET A CA 1
ATOM 698 C C . MET A 1 89 ? -22.000 -15.165 -6.658 1.00 43.97 89 MET A C 1
ATOM 700 O O . MET A 1 89 ? -21.895 -13.986 -6.994 1.00 43.97 89 MET A O 1
ATOM 704 N N . GLY A 1 90 ? -21.888 -16.190 -7.500 1.00 49.00 90 GLY A N 1
ATOM 705 C CA . GLY A 1 90 ? -21.728 -16.050 -8.929 1.00 49.00 90 GLY A CA 1
ATOM 706 C C . GLY A 1 90 ? -22.860 -15.213 -9.495 1.00 49.00 90 GLY A C 1
ATOM 707 O O . GLY A 1 90 ? -23.966 -15.708 -9.696 1.00 49.00 90 GLY A O 1
ATOM 708 N N . HIS A 1 91 ? -22.551 -13.967 -9.831 1.00 42.59 91 HIS A N 1
ATOM 709 C CA . HIS A 1 91 ? -23.193 -13.333 -10.963 1.00 42.59 91 HIS A CA 1
ATOM 710 C C . HIS A 1 91 ? -22.539 -13.930 -12.204 1.00 42.59 91 HIS A C 1
ATOM 712 O O . HIS A 1 91 ? -21.437 -13.587 -12.627 1.00 42.59 91 HIS A O 1
ATOM 718 N N . THR A 1 92 ? -23.221 -14.969 -12.661 1.00 39.56 92 THR A N 1
ATOM 719 C CA . THR A 1 92 ? -23.096 -15.647 -13.937 1.00 39.56 92 THR A CA 1
ATOM 720 C C . THR A 1 92 ? -22.676 -14.712 -15.070 1.00 39.56 92 THR A C 1
ATOM 722 O O . THR A 1 92 ? -23.170 -13.597 -15.222 1.00 39.56 92 THR A O 1
ATOM 725 N N . MET A 1 93 ? -21.769 -15.229 -15.899 1.00 37.22 93 MET A N 1
ATOM 726 C CA . MET A 1 93 ? -21.437 -14.745 -17.234 1.00 37.22 93 MET A CA 1
ATOM 727 C C . MET A 1 93 ? -22.704 -14.430 -18.047 1.00 37.22 93 MET A C 1
ATOM 729 O O . MET A 1 93 ? -23.249 -15.304 -18.717 1.00 37.22 93 MET A O 1
ATOM 733 N N . ALA A 1 94 ? -23.177 -13.188 -18.008 1.00 39.34 94 ALA A N 1
ATOM 734 C CA . ALA A 1 94 ? -24.313 -12.749 -18.812 1.00 39.34 94 ALA A CA 1
ATOM 735 C C . ALA A 1 94 ? -24.215 -11.262 -19.181 1.00 39.34 94 ALA A C 1
ATOM 737 O O . ALA A 1 94 ? -25.182 -10.527 -19.041 1.00 39.34 94 ALA A O 1
ATOM 738 N N . CYS A 1 95 ? -23.057 -10.798 -19.663 1.00 35.94 95 CYS A N 1
ATOM 739 C CA . CYS A 1 95 ? -22.997 -9.553 -20.444 1.00 35.94 95 CYS A CA 1
ATOM 740 C C . CYS A 1 95 ? -21.720 -9.454 -21.301 1.00 35.94 95 CYS A C 1
ATOM 742 O O . CYS A 1 95 ? -20.986 -8.477 -21.241 1.00 35.94 95 CYS A O 1
ATOM 744 N N . TRP A 1 96 ? -21.408 -10.491 -22.087 1.00 35.38 96 TRP A N 1
ATOM 745 C CA . TRP A 1 96 ? -20.317 -10.438 -23.084 1.00 35.38 96 TRP A CA 1
ATOM 746 C C . TRP A 1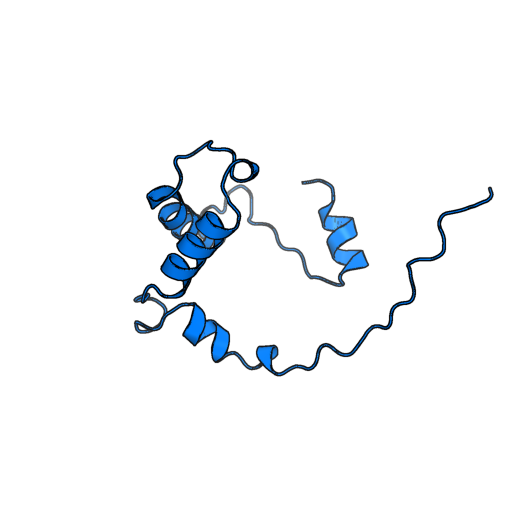 96 ? -20.790 -10.726 -24.518 1.00 35.38 96 TRP A C 1
ATOM 748 O O . TRP A 1 96 ? -20.024 -11.139 -25.383 1.00 35.38 96 TRP A O 1
ATOM 758 N N . ARG A 1 97 ? -22.080 -10.486 -24.792 1.00 40.19 97 ARG A N 1
ATOM 759 C CA . ARG A 1 97 ? -22.667 -10.500 -26.143 1.00 40.19 97 ARG A CA 1
ATOM 760 C C . ARG A 1 97 ? -23.790 -9.470 -26.269 1.00 40.19 97 ARG A C 1
ATOM 762 O O . ARG A 1 97 ? -24.952 -9.858 -26.307 1.00 40.19 97 ARG A O 1
ATOM 769 N N . ARG A 1 98 ? -23.467 -8.174 -26.356 1.00 39.06 98 ARG A N 1
ATOM 770 C CA . ARG A 1 98 ? -24.318 -7.200 -27.074 1.00 39.06 98 ARG A CA 1
ATOM 771 C C . ARG A 1 98 ? -23.612 -5.866 -27.333 1.00 39.06 98 ARG A C 1
ATOM 773 O O . ARG A 1 98 ? -24.018 -4.833 -26.828 1.00 39.06 98 ARG A O 1
ATOM 780 N N . CYS A 1 99 ? -22.561 -5.873 -28.145 1.00 34.59 99 CYS A N 1
ATOM 781 C CA . CYS A 1 99 ? -22.204 -4.664 -28.886 1.00 34.59 99 CYS A CA 1
ATOM 782 C C . CYS A 1 99 ? -21.746 -5.066 -30.285 1.00 34.59 99 CYS A C 1
ATOM 784 O O . CYS A 1 99 ? -20.572 -5.259 -30.579 1.00 34.59 99 CYS A O 1
ATOM 786 N N . GLY A 1 100 ? -22.757 -5.313 -31.103 1.00 39.44 100 GLY A N 1
ATOM 787 C CA . GLY A 1 100 ? -22.691 -5.520 -32.532 1.00 39.44 100 GLY A CA 1
ATOM 788 C C . GLY A 1 100 ? -24.110 -5.327 -33.048 1.00 39.44 100 GLY A C 1
ATOM 789 O O . GLY A 1 100 ? -24.987 -6.095 -32.663 1.00 39.44 100 GLY A O 1
ATOM 790 N N . GLN A 1 101 ? -24.277 -4.320 -33.910 1.00 37.25 101 GLN A N 1
ATOM 791 C CA . GLN A 1 101 ? -25.420 -4.051 -34.796 1.00 37.25 101 GLN A CA 1
ATOM 792 C C . GLN A 1 101 ? -26.569 -3.166 -34.262 1.00 37.25 101 GLN A C 1
ATOM 794 O O . GLN A 1 101 ? -27.250 -3.525 -33.307 1.00 37.25 101 GLN A O 1
ATOM 799 N N . THR A 1 102 ? -26.799 -2.072 -35.019 1.00 34.75 102 THR A N 1
ATOM 800 C CA . THR A 1 102 ? -28.059 -1.318 -35.260 1.00 34.75 102 THR A CA 1
ATOM 801 C C . THR A 1 102 ? -28.714 -0.682 -34.023 1.00 34.75 102 THR A C 1
ATOM 803 O O . THR A 1 102 ? -29.122 -1.399 -33.120 1.00 34.75 102 THR A O 1
ATOM 806 N N . VAL A 1 103 ? -28.874 0.638 -33.893 1.00 38.00 103 VAL A N 1
ATOM 807 C CA . VAL A 1 103 ? -29.255 1.710 -34.837 1.00 38.00 103 VAL A CA 1
ATOM 808 C C . VAL A 1 103 ? -28.584 3.009 -34.392 1.00 38.00 103 VAL A C 1
ATOM 810 O O . VAL A 1 103 ? -28.444 3.180 -33.161 1.00 38.00 103 VAL A O 1
#

Nearest PDB structures (foldseek):
  3oyi-assembly1_B  TM=5.910E-01  e=2.110E+00  Human spumaretrovirus

Solvent-accessible surface area (backbone atoms only — not comparable to full-atom values): 6848 Å² total; per-residue (Å²): 139,81,60,63,65,56,50,30,64,79,69,69,43,91,83,85,79,69,57,98,89,36,71,74,75,45,44,70,58,53,55,51,50,55,58,52,51,76,80,43,64,88,89,64,68,66,86,82,49,55,70,68,56,55,50,51,54,51,49,54,64,31,63,40,63,31,75,95,54,80,54,37,24,52,55,57,58,60,66,69,40,72,71,80,70,56,76,79,76,77,80,66,97,79,86,90,82,85,90,78,84,89,133

Secondary structure (DSSP, 8-state):
--THHHHHHHS-PPP----TT-GGGGHHHHHHHHHHTTTS-TT--GGGS-HHHHHHHHHHHHHSB-GGGTT-BHHHHHHT-GGGGS------S--SS--S---

pLDDT: mean 80.33, std 19.44, range [34.59, 95.94]

Radius of gyration: 18.96 Å; Cα contacts (8 Å, |Δi|>4): 37; chains: 1; bounding box: 42×37×52 Å

Mean predicted aligned error: 10.6 Å

Foldseek 3Di:
DPCVVVCCVPVVDDDDDAD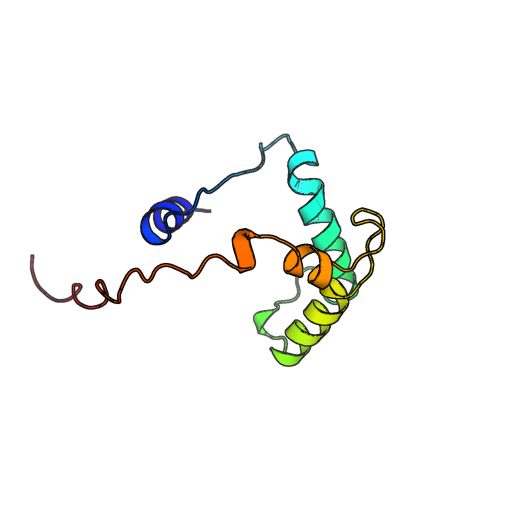PPRVVVCVVVVVLVVLVCVPDPPPDDCVPPDPVVVVVSVVCQQCQQDVVQVRGGNVVVVVPDPVVPPPPPDPDDDDPDDDDDDD

Sequence (103 aa):
MAEHAWLKIDAGLRVYFCDPQGPWQCGTNENTNGLLRQYFLKGIDLSLRGPAEIAAVAAVINTRPRKTLDWRTLAEALGALPWKRIPLMGHTMACWRRCGQTV